Protein AF-A0A804MW35-F1 (afdb_monomer)

Mean predicted aligned error: 11.95 Å

Organism: Zea mays (NCBI:txid4577)

Solvent-accessible surface area (backbone atoms only — not comparable to full-atom values): 7023 Å² total; per-residue (Å²): 109,70,74,60,54,61,66,39,90,88,60,66,71,74,53,57,49,102,80,76,35,29,66,74,53,57,61,69,72,64,60,81,83,60,74,60,78,58,46,62,53,51,52,52,51,47,55,73,55,38,74,80,45,45,62,61,53,48,54,52,50,52,49,53,50,50,51,51,54,50,49,53,50,50,51,52,49,52,51,47,55,59,47,50,54,55,50,47,53,52,48,52,49,51,50,49,53,50,52,49,55,74,72,48,64,93,71,73,89,69,87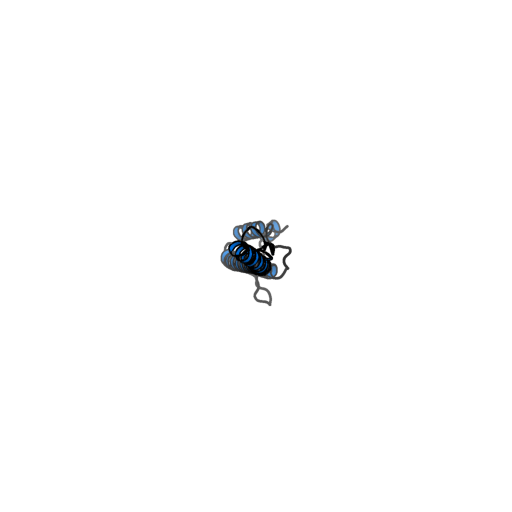,82,71,74,95,123

Sequence (116 aa):
MVRALLRHPDIDLTVINNRVNTAIWNMYNDGDEVKTINWNKIYLLIRNADRRAKNDIYNFREEIRNKVNYATRKDAKSLIQTYTTNTSLVAILLATITFAAAFTLPGGYSSDAGSE

Secondary structure (DSSP, 8-state):
-HHHHTT-TT--TT---TTS--HHHHTTSS-GGG-SHHHHHHHHHHHHH-STTHHHHHHHHHHHHHHHHHHHHHHHHHHHHHHHHHHHHHHHHHHHHHHHHHHS-SS-----S---

Foldseek 3Di:
DLLVLLQDPPDDQCDADPVRDGPLVVVVVPDPVCQDDVLVVNLVSNVVRDVVCVVVSVVSVVVSVVVVVVVVVVVVVVVCVVVVVVVVVVVVVVVVVVVCVVPPPPPDDPPPDDDD

pLDDT: mean 79.36, std 11.83, range [39.66, 94.5]

InterPro domains:
  IPR026961 PGG domain [PF13962] (81-112)

Structure (mmCIF, N/CA/C/O backbone):
data_AF-A0A804MW35-F1
#
_entry.id   AF-A0A804MW35-F1
#
loop_
_atom_site.group_PDB
_atom_site.id
_atom_site.type_symbol
_atom_site.label_atom_id
_atom_site.label_alt_id
_atom_site.label_comp_id
_atom_site.label_asym_id
_atom_site.label_entity_id
_atom_site.label_seq_id
_atom_site.pdbx_PDB_ins_code
_atom_site.Cartn_x
_atom_site.Cartn_y
_atom_site.Cartn_z
_atom_site.occupancy
_atom_site.B_iso_or_equiv
_atom_site.auth_seq_id
_atom_site.auth_comp_id
_atom_site.auth_asym_id
_atom_site.auth_atom_id
_atom_site.pdbx_PDB_model_num
ATOM 1 N N . MET A 1 1 ? 11.583 16.945 -16.522 1.00 78.12 1 MET A N 1
ATOM 2 C CA . MET A 1 1 ? 1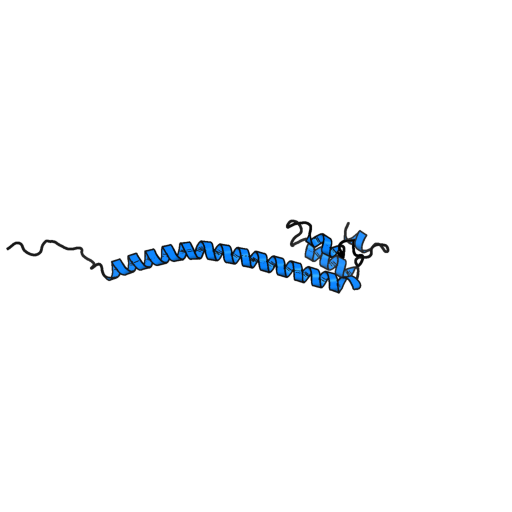2.491 15.780 -16.552 1.00 78.12 1 MET A CA 1
ATOM 3 C C . MET A 1 1 ? 11.848 14.545 -17.191 1.00 78.12 1 MET A C 1
ATOM 5 O O . MET A 1 1 ? 12.256 14.208 -18.290 1.00 78.12 1 MET A O 1
ATOM 9 N N . VAL A 1 2 ? 10.794 13.939 -16.618 1.00 77.69 2 VAL A N 1
ATOM 10 C CA . VAL A 1 2 ? 10.186 12.679 -17.130 1.00 77.69 2 VAL A CA 1
ATOM 11 C C . VAL A 1 2 ? 9.830 12.711 -18.624 1.00 77.69 2 VAL A C 1
ATOM 13 O O . VAL A 1 2 ? 10.249 11.838 -19.366 1.00 77.69 2 VAL A O 1
ATOM 16 N N . ARG A 1 3 ? 9.135 13.749 -19.113 1.00 80.19 3 ARG A N 1
ATOM 17 C CA . ARG A 1 3 ? 8.781 13.861 -20.545 1.00 80.19 3 ARG A CA 1
ATOM 18 C C . ARG A 1 3 ? 9.997 13.872 -21.486 1.00 80.19 3 ARG A C 1
ATOM 20 O O . ARG A 1 3 ? 9.862 13.432 -22.619 1.00 80.19 3 ARG A O 1
ATOM 27 N N . ALA A 1 4 ? 11.136 14.408 -21.043 1.00 83.94 4 ALA A N 1
ATOM 28 C CA . ALA A 1 4 ? 12.360 14.425 -21.841 1.00 83.94 4 ALA A CA 1
ATOM 29 C C . ALA A 1 4 ? 12.996 13.029 -21.887 1.00 83.94 4 ALA A C 1
ATOM 31 O O . ALA A 1 4 ? 13.345 12.570 -22.967 1.00 83.94 4 ALA A O 1
ATOM 32 N N . LEU A 1 5 ? 13.036 12.327 -20.747 1.00 84.06 5 LEU A N 1
ATOM 33 C CA . LEU A 1 5 ? 13.496 10.935 -20.674 1.00 84.06 5 LEU A CA 1
ATOM 34 C C . LEU A 1 5 ? 12.645 10.018 -21.561 1.00 84.06 5 LEU A C 1
ATOM 36 O O . LEU A 1 5 ? 13.181 9.280 -22.371 1.00 84.06 5 LEU A O 1
ATOM 40 N N . LEU A 1 6 ? 11.316 10.142 -21.497 1.00 83.44 6 LEU A N 1
ATOM 41 C CA . LEU A 1 6 ? 10.389 9.335 -22.304 1.00 83.44 6 LEU A CA 1
ATOM 42 C C . LEU A 1 6 ? 10.482 9.575 -23.820 1.00 83.44 6 LEU A C 1
ATOM 44 O O . LEU A 1 6 ? 9.863 8.847 -24.586 1.00 83.44 6 LEU A O 1
ATOM 48 N N . ARG A 1 7 ? 11.180 10.626 -24.260 1.00 83.44 7 ARG A N 1
ATOM 49 C CA . ARG A 1 7 ? 11.372 10.956 -25.681 1.00 83.44 7 ARG A CA 1
ATOM 50 C C . ARG A 1 7 ? 12.762 10.597 -26.194 1.00 83.44 7 ARG A C 1
ATOM 52 O O . ARG A 1 7 ? 13.024 10.800 -27.376 1.00 83.44 7 ARG A O 1
ATOM 59 N N . HIS A 1 8 ? 13.651 10.134 -25.322 1.00 86.94 8 HIS A N 1
ATOM 60 C CA . HIS A 1 8 ? 15.005 9.779 -25.708 1.00 86.94 8 HIS A CA 1
ATOM 61 C C . HIS A 1 8 ? 14.994 8.419 -26.429 1.00 86.94 8 HIS A C 1
ATOM 63 O O . HIS A 1 8 ? 14.375 7.490 -25.912 1.00 86.94 8 HIS A O 1
ATOM 69 N N . PRO A 1 9 ? 15.648 8.281 -27.598 1.00 84.56 9 PRO A N 1
ATOM 70 C CA . PRO A 1 9 ? 15.576 7.066 -28.418 1.00 84.56 9 PRO A CA 1
ATOM 71 C C . PRO A 1 9 ? 16.093 5.814 -27.697 1.00 84.56 9 PRO A C 1
ATOM 73 O O . PRO A 1 9 ? 15.583 4.725 -27.932 1.00 84.56 9 PRO A O 1
ATOM 76 N N . ASP A 1 10 ? 17.044 5.985 -26.778 1.00 88.69 10 ASP A N 1
ATOM 77 C CA . ASP A 1 10 ? 17.652 4.876 -26.030 1.00 88.69 10 ASP A CA 1
ATOM 78 C C . ASP A 1 10 ? 16.834 4.424 -24.807 1.00 88.69 10 ASP A C 1
ATOM 80 O O . ASP A 1 10 ? 17.246 3.522 -24.079 1.00 88.69 10 ASP A O 1
ATOM 84 N N . ILE A 1 11 ? 15.693 5.063 -24.529 1.00 86.12 11 ILE A N 1
ATOM 85 C CA . ILE A 1 11 ? 14.852 4.713 -23.382 1.00 86.12 11 ILE A CA 1
ATOM 86 C C . ILE A 1 11 ? 13.778 3.723 -23.818 1.00 86.12 11 ILE A C 1
ATOM 88 O O . ILE A 1 11 ? 12.809 4.080 -24.486 1.00 86.12 11 ILE A O 1
ATOM 92 N N . ASP A 1 12 ? 13.927 2.478 -23.372 1.00 84.88 12 ASP A N 1
ATOM 93 C CA . ASP A 1 12 ? 12.931 1.428 -23.552 1.00 84.88 12 ASP A CA 1
ATOM 94 C C . ASP A 1 12 ? 12.146 1.197 -22.251 1.00 84.88 12 ASP A C 1
ATOM 96 O O . ASP A 1 12 ? 12.682 0.798 -21.216 1.00 84.88 12 ASP A O 1
ATOM 100 N N . LEU A 1 13 ? 10.841 1.466 -22.316 1.00 82.56 13 LEU A N 1
ATOM 101 C CA . LEU A 1 13 ? 9.907 1.347 -21.194 1.00 82.56 13 LEU A CA 1
ATOM 102 C C . LEU A 1 13 ? 9.502 -0.094 -20.879 1.00 82.56 13 LEU A C 1
ATOM 104 O O . LEU A 1 13 ? 8.898 -0.340 -19.834 1.00 82.56 13 LEU A O 1
ATOM 108 N N . THR A 1 14 ? 9.805 -1.023 -21.782 1.00 83.94 14 THR A N 1
ATOM 109 C CA . THR A 1 14 ? 9.454 -2.441 -21.670 1.00 83.94 14 THR A CA 1
ATOM 110 C C . THR A 1 14 ? 10.572 -3.280 -21.051 1.00 83.94 14 THR A C 1
ATOM 112 O O . THR A 1 14 ? 10.361 -4.453 -20.748 1.00 83.94 14 THR A O 1
ATOM 115 N N . VAL A 1 15 ? 11.746 -2.684 -20.803 1.00 86.69 15 VAL A N 1
ATOM 116 C CA . VAL A 1 15 ? 12.871 -3.359 -20.146 1.00 86.69 15 VAL A CA 1
ATOM 117 C C . VAL A 1 15 ? 12.479 -3.778 -18.734 1.00 86.69 15 VAL A C 1
ATOM 119 O O . VAL A 1 15 ? 12.039 -2.965 -17.917 1.00 86.69 15 VAL A O 1
ATOM 122 N N . ILE A 1 16 ? 12.682 -5.063 -18.448 1.00 89.00 16 ILE A N 1
ATOM 123 C CA . ILE A 1 16 ? 12.485 -5.656 -17.129 1.00 89.00 16 ILE A CA 1
ATOM 124 C C . ILE A 1 16 ? 13.803 -5.695 -16.357 1.00 89.00 16 ILE A C 1
ATOM 126 O O . ILE A 1 16 ? 14.870 -5.945 -16.916 1.00 89.00 16 ILE A O 1
ATOM 130 N N . ASN A 1 17 ? 13.735 -5.455 -15.051 1.00 87.94 17 ASN A N 1
ATOM 131 C CA . ASN A 1 17 ? 14.871 -5.662 -14.157 1.00 87.94 17 ASN A CA 1
ATOM 132 C C . ASN A 1 17 ? 14.995 -7.139 -13.730 1.00 87.94 17 ASN A C 1
ATOM 134 O O . ASN A 1 17 ? 14.203 -7.999 -14.116 1.00 87.94 17 ASN A O 1
ATOM 138 N N . ASN A 1 18 ? 15.960 -7.433 -12.855 1.00 90.56 18 ASN A N 1
ATOM 139 C CA . ASN A 1 18 ? 16.167 -8.766 -12.273 1.00 90.56 18 ASN A CA 1
ATOM 140 C C . ASN A 1 18 ? 15.008 -9.276 -11.389 1.00 90.56 18 ASN A C 1
ATOM 142 O O . ASN A 1 18 ? 15.050 -10.415 -10.935 1.00 90.56 18 ASN A O 1
ATOM 146 N N . ARG A 1 19 ? 13.984 -8.450 -11.139 1.00 86.06 19 ARG A N 1
ATOM 147 C CA . ARG A 1 19 ? 12.741 -8.812 -10.441 1.00 86.06 19 ARG A CA 1
ATOM 148 C C . ARG A 1 19 ? 11.564 -9.003 -11.402 1.00 86.06 19 ARG A C 1
ATOM 150 O O . ARG A 1 19 ? 10.434 -9.082 -10.941 1.00 86.06 19 ARG A O 1
ATOM 157 N N . VAL A 1 20 ? 11.819 -9.055 -12.715 1.00 84.56 20 VAL A N 1
ATOM 158 C CA . VAL A 1 20 ? 10.790 -9.180 -13.766 1.00 84.56 20 VAL A CA 1
ATOM 159 C C . VAL A 1 20 ? 9.824 -7.980 -13.773 1.00 84.56 20 VAL A C 1
ATOM 161 O O . VAL A 1 20 ? 8.688 -8.067 -14.225 1.00 84.56 20 VAL A O 1
ATOM 164 N N . ASN A 1 21 ? 10.289 -6.822 -13.295 1.00 84.94 21 ASN A N 1
ATOM 165 C CA . ASN A 1 21 ? 9.496 -5.599 -13.220 1.00 84.94 21 ASN A CA 1
ATOM 166 C C . ASN A 1 21 ? 9.965 -4.585 -14.260 1.00 84.94 21 ASN A C 1
ATOM 168 O O . ASN A 1 21 ? 11.154 -4.261 -14.323 1.00 84.94 21 ASN A O 1
ATOM 172 N N . THR A 1 22 ? 9.020 -4.022 -15.013 1.00 85.69 22 THR A N 1
ATOM 173 C CA . THR A 1 22 ? 9.270 -2.819 -15.817 1.00 85.69 22 THR A CA 1
ATOM 174 C C . THR A 1 22 ? 9.404 -1.584 -14.923 1.00 85.69 22 THR A C 1
ATOM 176 O O . THR A 1 22 ? 9.091 -1.611 -13.726 1.00 85.69 22 THR A O 1
ATOM 179 N N . ALA A 1 23 ? 9.847 -0.460 -15.494 1.00 81.38 23 ALA A N 1
ATOM 180 C CA . ALA A 1 23 ? 9.9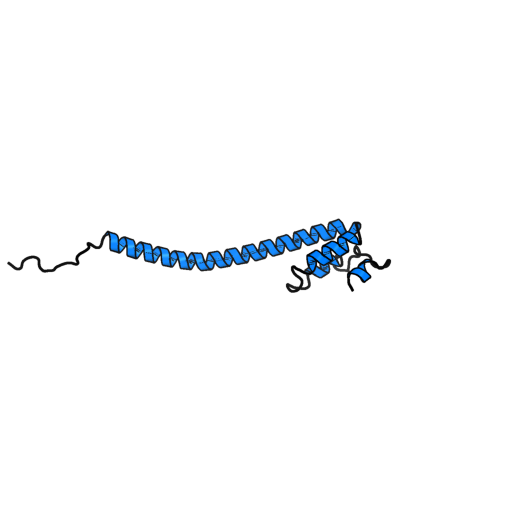69 0.806 -14.765 1.00 81.38 23 ALA A CA 1
ATOM 181 C C . ALA A 1 23 ? 8.653 1.226 -14.076 1.00 81.38 23 ALA A C 1
ATOM 183 O O . ALA A 1 23 ? 8.677 1.747 -12.961 1.00 81.38 23 ALA A O 1
ATOM 184 N N . ILE A 1 24 ? 7.512 0.932 -14.708 1.00 79.56 24 ILE A N 1
ATOM 185 C CA . ILE A 1 24 ? 6.170 1.215 -14.183 1.00 79.56 24 ILE A CA 1
ATOM 186 C C . ILE A 1 24 ? 5.889 0.413 -12.903 1.00 79.56 24 ILE A C 1
ATOM 188 O O . ILE A 1 24 ? 5.262 0.927 -11.984 1.00 79.56 24 ILE A O 1
ATOM 192 N N . TRP A 1 25 ? 6.390 -0.817 -12.796 1.00 81.50 25 TRP A N 1
ATOM 193 C CA . TRP A 1 25 ? 6.177 -1.668 -11.623 1.00 81.50 25 TRP A CA 1
ATOM 194 C C . TRP A 1 25 ? 7.084 -1.323 -10.443 1.00 81.50 25 TRP A C 1
ATOM 196 O O . TRP A 1 25 ? 6.669 -1.455 -9.297 1.00 81.50 25 TRP A O 1
ATOM 206 N N . ASN A 1 26 ? 8.298 -0.815 -10.671 1.00 78.94 26 ASN A N 1
ATOM 207 C CA . ASN A 1 26 ? 9.155 -0.350 -9.563 1.00 78.94 26 ASN A CA 1
ATOM 208 C C . ASN A 1 26 ? 8.512 0.804 -8.787 1.00 78.94 26 ASN A C 1
ATOM 210 O O . ASN A 1 26 ? 8.626 0.917 -7.572 1.00 78.94 26 ASN A O 1
ATOM 214 N N . MET A 1 27 ? 7.745 1.582 -9.526 1.00 72.12 27 MET A N 1
ATOM 215 C CA . MET A 1 27 ? 6.900 2.672 -9.102 1.00 72.12 27 MET A CA 1
ATOM 216 C C . MET A 1 27 ? 5.762 2.238 -8.144 1.00 72.12 27 MET A C 1
ATOM 218 O O . MET A 1 27 ? 5.294 3.041 -7.341 1.00 72.12 27 MET A O 1
ATOM 222 N N . TYR A 1 28 ? 5.361 0.959 -8.164 1.00 69.56 28 TYR A N 1
ATOM 223 C CA . TYR A 1 28 ? 4.425 0.365 -7.197 1.00 69.56 28 TYR A CA 1
ATOM 224 C C . TYR A 1 28 ? 5.006 0.260 -5.780 1.00 69.56 28 TYR A C 1
ATOM 226 O O . TYR A 1 28 ? 4.277 0.362 -4.789 1.00 69.56 28 TYR A O 1
ATOM 234 N N . ASN A 1 29 ? 6.313 -0.004 -5.699 1.00 66.06 29 ASN A N 1
ATOM 235 C CA . ASN A 1 29 ? 7.000 -0.340 -4.455 1.00 66.06 29 ASN A CA 1
ATOM 236 C C . ASN A 1 29 ? 7.408 0.902 -3.653 1.00 66.06 29 ASN A C 1
ATOM 238 O O . ASN A 1 29 ? 7.736 0.774 -2.477 1.00 66.06 29 ASN A O 1
ATOM 242 N N . ASP A 1 30 ? 7.351 2.088 -4.261 1.00 64.00 30 ASP A N 1
ATOM 243 C CA . ASP A 1 30 ? 7.915 3.334 -3.725 1.00 64.00 30 ASP A CA 1
ATOM 244 C C . ASP A 1 30 ? 6.985 4.073 -2.734 1.00 64.00 30 ASP A C 1
ATOM 246 O O . ASP A 1 30 ? 6.935 5.297 -2.670 1.00 64.00 30 ASP A O 1
ATOM 250 N N . GLY A 1 31 ? 6.220 3.319 -1.940 1.00 58.88 31 GLY A N 1
ATOM 251 C CA . GLY A 1 31 ? 5.440 3.865 -0.825 1.00 58.88 31 GLY A CA 1
ATOM 252 C C . GLY A 1 31 ? 4.171 4.646 -1.204 1.00 58.88 31 GLY A C 1
ATOM 253 O O . GLY A 1 31 ? 3.783 4.793 -2.364 1.00 58.88 31 GLY A O 1
ATOM 254 N N . ASP A 1 32 ? 3.442 5.092 -0.177 1.00 60.41 32 ASP A N 1
ATOM 255 C CA . ASP A 1 32 ? 2.156 5.795 -0.304 1.00 60.41 32 ASP A CA 1
ATOM 256 C C . ASP A 1 32 ? 2.272 7.223 -0.870 1.00 60.41 32 ASP A C 1
ATOM 258 O O . ASP A 1 32 ? 1.272 7.804 -1.292 1.00 60.41 32 ASP A O 1
ATOM 262 N N . GLU A 1 33 ? 3.482 7.776 -0.959 1.00 54.75 33 GLU A N 1
ATOM 263 C CA . GLU A 1 33 ? 3.712 9.201 -1.229 1.00 54.75 33 GLU A CA 1
ATOM 264 C C . GLU A 1 33 ? 3.415 9.629 -2.675 1.00 54.75 33 GLU A C 1
ATOM 266 O O . GLU A 1 33 ? 3.100 10.787 -2.943 1.00 54.75 33 GLU A O 1
ATOM 271 N N . VAL A 1 34 ? 3.432 8.704 -3.636 1.00 54.91 34 VAL A N 1
ATOM 272 C CA . VAL A 1 34 ? 3.328 9.061 -5.064 1.00 54.91 34 VAL A CA 1
ATOM 273 C C . VAL A 1 34 ? 1.857 9.216 -5.531 1.00 54.91 34 VAL A C 1
ATOM 275 O O . VAL A 1 34 ? 1.585 9.589 -6.673 1.00 54.91 34 VAL A O 1
ATOM 278 N N . LYS A 1 35 ? 0.864 8.920 -4.677 1.00 59.00 35 LYS A N 1
ATOM 279 C CA . LYS A 1 35 ? -0.302 8.099 -5.068 1.00 59.00 35 LYS A CA 1
ATOM 280 C C . LYS A 1 35 ? -1.491 8.645 -5.855 1.00 59.00 35 LYS A C 1
ATOM 282 O O . LYS A 1 35 ? -2.260 7.804 -6.308 1.00 59.00 35 LYS A O 1
ATOM 287 N N . THR A 1 36 ? -1.649 9.925 -6.193 1.00 60.75 36 THR A N 1
ATOM 288 C CA . THR A 1 36 ? -2.829 10.288 -7.029 1.00 60.75 36 THR A CA 1
ATOM 289 C C . THR A 1 36 ? -2.605 11.351 -8.096 1.00 60.75 36 THR A C 1
ATOM 291 O O . THR A 1 36 ? -2.937 11.114 -9.259 1.00 60.75 36 THR A O 1
ATOM 294 N N . ILE A 1 37 ? -2.013 12.500 -7.770 1.00 59.53 37 ILE A N 1
ATOM 295 C CA . ILE A 1 37 ? -1.959 13.624 -8.726 1.00 59.53 37 ILE A CA 1
ATOM 296 C C . ILE A 1 37 ? -0.883 13.415 -9.807 1.00 59.53 37 ILE A C 1
ATOM 298 O O . ILE A 1 37 ? -1.107 13.728 -10.979 1.00 59.53 37 ILE A O 1
ATOM 302 N N . ASN A 1 38 ? 0.269 12.832 -9.460 1.00 75.31 38 ASN A N 1
ATOM 303 C CA . ASN A 1 38 ? 1.359 12.638 -10.423 1.00 75.31 38 ASN A CA 1
ATOM 304 C C . ASN A 1 38 ? 1.126 11.426 -11.352 1.00 75.31 38 ASN A C 1
ATOM 306 O O . ASN A 1 38 ? 1.563 11.435 -12.503 1.00 75.31 38 ASN A O 1
ATOM 310 N N . TRP A 1 39 ? 0.363 10.414 -10.919 1.00 74.12 39 TRP A N 1
ATOM 311 C CA . TRP A 1 39 ? 0.130 9.196 -11.708 1.00 74.12 39 TRP A CA 1
ATOM 312 C C . TRP A 1 39 ? -0.653 9.423 -12.979 1.00 74.12 39 TRP A C 1
ATOM 314 O O . TRP A 1 39 ? -0.257 8.913 -14.018 1.00 74.12 39 TRP A O 1
ATOM 324 N N . ASN A 1 40 ? -1.727 10.210 -12.930 1.00 76.50 40 ASN A N 1
ATOM 325 C CA . ASN A 1 40 ? -2.504 10.501 -14.134 1.00 76.50 40 ASN A CA 1
ATOM 326 C C . ASN A 1 40 ? -1.628 11.197 -15.184 1.00 76.50 40 ASN A C 1
ATOM 328 O O . ASN A 1 40 ? -1.711 10.894 -16.374 1.00 76.50 40 ASN A O 1
ATOM 332 N N . LYS A 1 41 ? -0.720 12.072 -14.738 1.00 81.69 41 LYS A N 1
ATOM 333 C CA . LYS A 1 41 ? 0.253 12.732 -15.607 1.00 81.69 41 LYS A CA 1
ATOM 334 C C . LYS A 1 41 ? 1.261 11.739 -16.185 1.00 81.69 41 LYS A C 1
ATOM 336 O O . LYS A 1 41 ? 1.490 11.758 -17.391 1.00 81.69 41 LYS A O 1
ATOM 341 N N . ILE A 1 42 ? 1.847 10.870 -15.363 1.00 78.56 42 ILE A N 1
ATOM 342 C CA . ILE A 1 42 ? 2.831 9.872 -15.809 1.00 78.56 42 ILE A CA 1
ATOM 343 C C . ILE A 1 42 ? 2.178 8.842 -16.740 1.00 78.56 42 ILE A C 1
ATOM 345 O O . ILE A 1 42 ? 2.706 8.596 -17.819 1.00 78.56 42 ILE A O 1
ATOM 349 N N . TYR A 1 43 ? 0.985 8.347 -16.404 1.00 78.12 43 TYR A N 1
ATOM 350 C CA . TYR A 1 43 ? 0.152 7.491 -17.252 1.00 78.12 43 TYR A CA 1
ATOM 351 C C . TYR A 1 43 ? -0.031 8.096 -18.645 1.00 78.12 43 TYR A C 1
ATOM 353 O O . TYR A 1 43 ? 0.2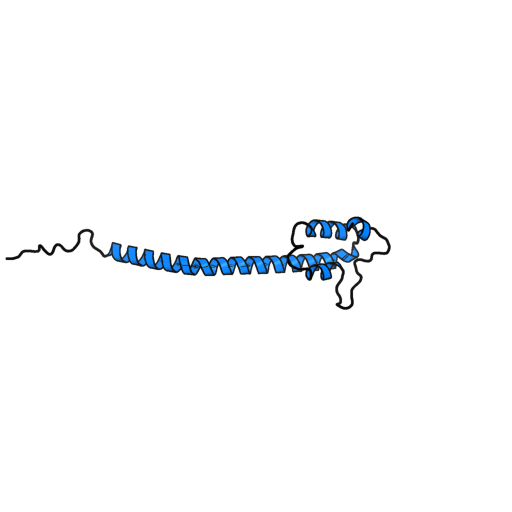44 7.438 -19.648 1.00 78.12 43 TYR A O 1
ATOM 361 N N . LEU A 1 44 ? -0.454 9.365 -18.718 1.00 82.38 44 LEU A N 1
ATOM 362 C CA . LEU A 1 44 ? -0.657 10.050 -19.993 1.00 82.38 44 LEU A CA 1
ATOM 363 C C . LEU A 1 44 ? 0.654 10.221 -20.763 1.00 82.38 44 LEU A C 1
ATOM 365 O O . LEU A 1 44 ? 0.677 10.026 -21.976 1.00 82.38 44 LEU A O 1
ATOM 369 N N . LEU A 1 45 ? 1.748 10.565 -20.080 1.00 84.81 45 LEU A N 1
ATOM 370 C CA . LEU A 1 45 ? 3.051 10.733 -20.716 1.00 84.81 45 LEU A CA 1
ATOM 371 C C . LEU A 1 45 ? 3.584 9.420 -21.304 1.00 84.81 45 LEU A C 1
ATOM 373 O O . LEU A 1 45 ? 4.017 9.424 -22.451 1.00 84.81 45 LEU A O 1
ATOM 377 N N . ILE A 1 46 ? 3.523 8.316 -20.555 1.00 81.62 46 ILE A N 1
ATOM 378 C CA . ILE A 1 46 ? 4.008 7.003 -21.001 1.00 81.62 46 ILE A CA 1
ATOM 379 C C . ILE A 1 46 ? 3.107 6.454 -22.113 1.00 81.62 46 ILE A C 1
ATOM 381 O O . ILE A 1 46 ? 3.612 6.030 -23.149 1.00 81.62 46 ILE A O 1
ATOM 385 N N . ARG A 1 47 ? 1.776 6.547 -21.959 1.00 81.94 47 ARG A N 1
ATOM 386 C CA . ARG A 1 47 ? 0.809 6.137 -22.993 1.00 81.94 47 ARG A CA 1
ATOM 387 C C . ARG A 1 47 ? 1.053 6.845 -24.328 1.00 81.94 47 ARG A C 1
ATOM 389 O O . ARG A 1 47 ? 0.836 6.247 -25.378 1.00 81.94 47 ARG A O 1
ATOM 396 N N . ASN A 1 48 ? 1.472 8.108 -24.281 1.00 84.44 48 ASN A N 1
ATOM 397 C CA . ASN A 1 48 ? 1.785 8.897 -25.470 1.00 84.44 48 ASN A CA 1
ATOM 398 C C . ASN A 1 48 ? 3.200 8.639 -26.018 1.00 84.44 48 ASN A C 1
ATOM 400 O O . ASN A 1 48 ? 3.462 9.009 -27.158 1.00 84.44 48 ASN A O 1
ATOM 404 N N . ALA A 1 49 ? 4.105 8.068 -25.219 1.00 84.50 49 ALA A N 1
ATOM 405 C CA . ALA A 1 49 ? 5.495 7.824 -25.597 1.00 84.50 49 ALA A CA 1
ATOM 406 C C . ALA A 1 49 ? 5.701 6.448 -26.247 1.00 84.50 49 ALA A C 1
ATOM 408 O O . ALA A 1 49 ? 6.342 6.373 -27.290 1.00 84.50 49 ALA A O 1
ATOM 409 N N . ASP A 1 50 ? 5.132 5.375 -25.682 1.00 80.94 50 ASP A N 1
ATOM 410 C CA . ASP A 1 50 ? 5.285 4.019 -26.225 1.00 80.94 50 ASP A CA 1
ATOM 411 C C . ASP A 1 50 ? 3.967 3.233 -26.176 1.00 80.94 50 ASP A C 1
ATOM 413 O O . ASP A 1 50 ? 3.400 2.956 -25.115 1.00 80.94 50 ASP A O 1
ATOM 417 N N . ARG A 1 51 ? 3.485 2.820 -27.356 1.00 83.44 51 ARG A N 1
ATOM 418 C CA . ARG A 1 51 ? 2.274 1.998 -27.493 1.00 83.44 51 ARG A CA 1
ATOM 419 C C . ARG A 1 51 ? 2.461 0.596 -26.904 1.00 83.44 51 ARG A C 1
ATOM 421 O O . ARG A 1 51 ? 1.472 0.003 -26.475 1.00 83.44 51 ARG A O 1
ATOM 428 N N . ARG A 1 52 ? 3.687 0.063 -26.878 1.00 83.50 52 ARG A N 1
ATOM 429 C CA . ARG A 1 52 ? 4.004 -1.278 -26.351 1.00 83.50 52 ARG A CA 1
ATOM 430 C C . ARG A 1 52 ? 3.779 -1.356 -24.844 1.00 83.50 52 ARG A C 1
ATOM 432 O O . ARG A 1 52 ? 3.240 -2.347 -24.366 1.00 83.50 52 ARG A O 1
ATOM 439 N N . ALA A 1 53 ? 4.046 -0.267 -24.125 1.00 82.88 53 ALA A N 1
ATOM 440 C CA . ALA A 1 53 ? 3.815 -0.174 -22.686 1.00 82.88 53 ALA A CA 1
ATOM 441 C C . ALA A 1 53 ? 2.320 -0.164 -22.297 1.00 82.88 53 ALA A C 1
ATOM 443 O O . ALA A 1 53 ? 1.989 -0.271 -21.121 1.00 82.88 53 ALA A O 1
ATOM 444 N N . LYS A 1 54 ? 1.382 -0.053 -23.255 1.00 83.19 54 LYS A N 1
ATOM 445 C CA . LYS A 1 54 ? -0.061 0.085 -22.982 1.00 83.19 54 LYS A CA 1
ATOM 446 C C . LYS A 1 54 ? -0.613 -1.001 -22.051 1.00 83.19 54 LYS A C 1
ATOM 448 O O . LYS A 1 54 ? -1.418 -0.673 -21.180 1.00 83.19 54 LYS A O 1
ATOM 453 N N . ASN A 1 55 ? -0.214 -2.258 -22.247 1.00 84.81 55 ASN A N 1
ATOM 454 C CA . ASN A 1 55 ? -0.726 -3.381 -21.458 1.00 84.81 55 ASN A CA 1
ATOM 455 C C . ASN A 1 55 ? -0.197 -3.341 -20.020 1.00 84.81 55 ASN A C 1
ATOM 457 O O . ASN A 1 55 ? -0.994 -3.413 -19.089 1.00 84.81 55 ASN A O 1
ATOM 461 N N . ASP A 1 56 ? 1.107 -3.130 -19.835 1.00 82.81 56 ASP A N 1
ATOM 462 C CA . ASP A 1 56 ? 1.713 -3.017 -18.503 1.00 82.81 56 ASP A CA 1
ATOM 463 C C . ASP A 1 56 ? 1.142 -1.836 -17.725 1.00 82.81 56 ASP A C 1
ATOM 465 O O . ASP A 1 56 ? 0.782 -1.977 -16.560 1.00 82.81 56 ASP A O 1
ATOM 469 N N . ILE A 1 57 ? 0.969 -0.687 -18.385 1.00 83.19 57 ILE A N 1
ATOM 470 C CA . ILE A 1 57 ? 0.343 0.494 -17.783 1.00 83.19 57 ILE A CA 1
ATOM 471 C C . ILE A 1 57 ? -1.103 0.194 -17.363 1.00 83.19 57 ILE A C 1
ATOM 473 O O . ILE A 1 57 ? -1.541 0.647 -16.305 1.00 83.19 57 ILE A O 1
ATOM 477 N N . TYR A 1 58 ? -1.871 -0.519 -18.194 1.00 84.44 58 TYR A N 1
ATOM 478 C CA . TYR A 1 58 ? -3.248 -0.893 -17.870 1.00 84.44 58 TYR A CA 1
ATOM 479 C C . TYR A 1 58 ? -3.297 -1.827 -16.657 1.00 84.44 58 TYR A C 1
ATOM 481 O O . TYR A 1 58 ? -4.011 -1.531 -15.702 1.00 84.44 58 TYR A O 1
ATOM 489 N N . ASN A 1 59 ? -2.493 -2.892 -16.663 1.00 86.88 59 ASN A N 1
ATOM 490 C CA . ASN A 1 59 ? -2.414 -3.853 -15.562 1.00 86.88 59 ASN A CA 1
ATOM 491 C C . ASN A 1 59 ? -1.997 -3.168 -14.255 1.00 86.88 59 ASN A C 1
ATOM 493 O O . ASN A 1 59 ? -2.652 -3.329 -13.229 1.00 86.88 59 ASN A O 1
ATOM 497 N N . PHE A 1 60 ? -0.970 -2.322 -14.317 1.00 83.25 60 PHE A N 1
ATOM 498 C CA . PHE A 1 60 ? -0.509 -1.523 -13.188 1.00 83.25 60 PHE A CA 1
ATOM 499 C C . PHE A 1 60 ? -1.588 -0.569 -12.656 1.00 83.25 60 PHE A C 1
ATOM 501 O O . PHE A 1 60 ? -1.792 -0.459 -11.446 1.00 83.25 60 PHE A O 1
ATOM 508 N N . ARG A 1 61 ? -2.324 0.109 -13.549 1.00 83.81 61 ARG A N 1
ATOM 509 C CA . ARG A 1 61 ? -3.443 0.983 -13.165 1.00 83.81 61 ARG A CA 1
ATOM 510 C C . ARG A 1 61 ? -4.534 0.202 -12.439 1.00 83.81 61 ARG A C 1
ATOM 512 O O . ARG A 1 61 ? -5.042 0.691 -11.430 1.00 83.81 61 ARG A O 1
ATOM 519 N N . GLU A 1 62 ? -4.909 -0.966 -12.950 1.00 87.12 62 GLU A N 1
ATOM 520 C CA . GLU A 1 62 ? -5.921 -1.812 -12.317 1.00 87.12 62 GLU A CA 1
ATOM 521 C C . GLU A 1 62 ? -5.445 -2.327 -10.952 1.00 87.12 62 GLU A C 1
ATOM 523 O O . GLU A 1 62 ? -6.224 -2.329 -9.999 1.00 87.12 62 GLU A O 1
ATOM 528 N N . GLU A 1 63 ? -4.161 -2.655 -10.794 1.00 85.12 63 GLU A N 1
ATOM 529 C CA . GLU A 1 63 ? -3.612 -3.041 -9.492 1.00 85.12 63 GLU A CA 1
ATOM 530 C C . GLU A 1 63 ? -3.635 -1.890 -8.477 1.00 85.12 63 GLU A C 1
ATOM 532 O O . GLU A 1 63 ? -4.113 -2.068 -7.352 1.00 85.12 63 GLU A O 1
ATOM 537 N N . ILE A 1 64 ? -3.198 -0.687 -8.870 1.00 80.75 64 ILE A N 1
ATOM 538 C CA . ILE A 1 64 ? -3.313 0.508 -8.019 1.00 80.75 64 ILE A CA 1
ATOM 539 C C . ILE A 1 64 ? -4.771 0.740 -7.631 1.00 80.75 64 ILE A C 1
ATOM 541 O O . ILE A 1 64 ? -5.070 0.966 -6.458 1.00 80.75 64 ILE A O 1
ATOM 545 N N . ARG A 1 65 ? -5.687 0.667 -8.601 1.00 84.25 65 ARG A N 1
ATOM 546 C CA . ARG A 1 65 ? -7.120 0.853 -8.369 1.00 84.25 65 AR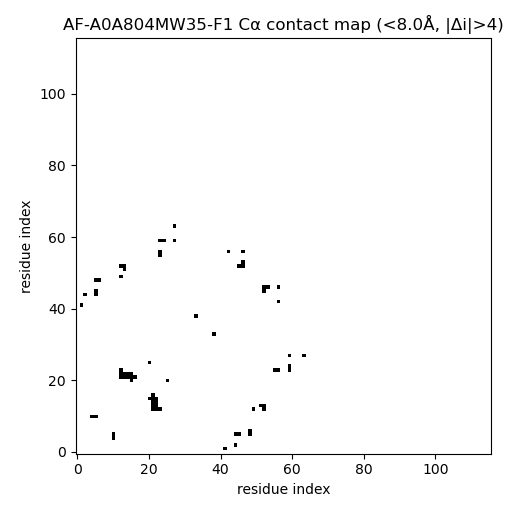G A CA 1
ATOM 547 C C . ARG A 1 65 ? -7.651 -0.162 -7.360 1.00 84.25 65 ARG A C 1
ATOM 549 O O . ARG A 1 65 ? -8.355 0.226 -6.431 1.00 84.25 65 ARG A O 1
ATOM 556 N N . ASN A 1 66 ? -7.286 -1.432 -7.500 1.00 88.25 66 ASN A N 1
ATOM 557 C CA . ASN A 1 66 ? -7.684 -2.489 -6.575 1.00 88.25 66 ASN A CA 1
ATOM 558 C C . ASN A 1 66 ? -7.122 -2.260 -5.168 1.00 88.25 66 ASN A C 1
ATOM 560 O O . ASN A 1 66 ? -7.854 -2.419 -4.193 1.00 88.25 66 ASN A O 1
ATOM 564 N N . LYS A 1 67 ? -5.865 -1.816 -5.048 1.00 84.25 67 LYS A N 1
ATOM 565 C CA . LYS A 1 67 ? -5.233 -1.491 -3.761 1.00 84.25 67 LYS A CA 1
ATOM 566 C C . LYS A 1 67 ? -5.910 -0.313 -3.064 1.00 84.25 67 LYS A C 1
ATOM 568 O O . LYS A 1 67 ? -6.194 -0.403 -1.872 1.00 84.25 67 LYS A O 1
ATOM 573 N N . VAL A 1 68 ? -6.210 0.757 -3.805 1.00 82.81 68 VAL A N 1
ATOM 574 C CA . VAL A 1 68 ? -6.956 1.916 -3.291 1.00 82.81 68 VAL A CA 1
ATOM 575 C C . VAL A 1 68 ? -8.350 1.484 -2.846 1.00 82.81 68 VAL A C 1
ATOM 577 O O .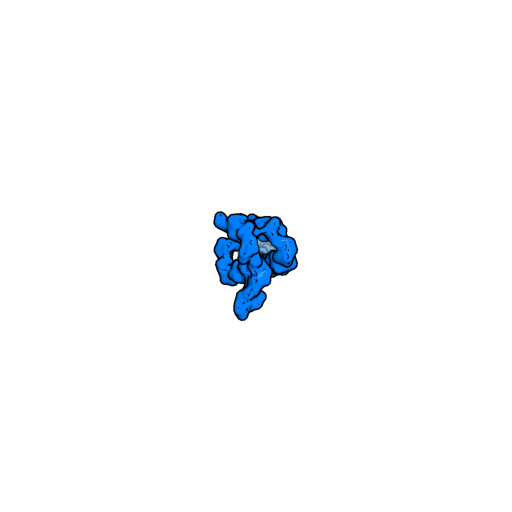 VAL A 1 68 ? -8.718 1.729 -1.703 1.00 82.81 68 VAL A O 1
ATOM 580 N N . ASN A 1 69 ? -9.089 0.756 -3.687 1.00 87.25 69 ASN A N 1
ATOM 581 C CA . ASN A 1 69 ? -10.418 0.247 -3.340 1.00 87.25 69 ASN A CA 1
ATOM 582 C C . ASN A 1 69 ? -10.390 -0.644 -2.088 1.00 87.25 69 ASN A C 1
ATOM 584 O O . ASN A 1 69 ? -11.274 -0.543 -1.239 1.00 87.25 69 ASN A O 1
ATOM 588 N N . TYR A 1 70 ? -9.382 -1.512 -1.961 1.00 88.81 70 TYR A N 1
ATOM 589 C CA . TYR A 1 70 ? -9.206 -2.371 -0.794 1.00 88.81 70 TYR A CA 1
ATOM 590 C C . TYR A 1 70 ? -8.931 -1.560 0.477 1.00 88.81 70 TYR A C 1
ATOM 592 O O . TYR A 1 70 ? -9.591 -1.794 1.489 1.00 88.81 70 TYR A O 1
ATOM 600 N N . ALA A 1 71 ? -8.012 -0.590 0.420 1.00 86.75 71 ALA A N 1
ATOM 601 C CA . ALA A 1 71 ? -7.708 0.299 1.539 1.00 86.75 71 ALA A CA 1
ATOM 602 C C . ALA A 1 71 ? -8.942 1.113 1.957 1.00 86.75 71 ALA A C 1
ATOM 604 O O . ALA A 1 71 ? -9.365 1.030 3.104 1.00 86.75 71 ALA A O 1
ATOM 605 N N . THR A 1 72 ? -9.612 1.774 1.007 1.00 86.56 72 THR A N 1
ATOM 606 C CA . THR A 1 72 ? -10.849 2.527 1.262 1.00 86.56 72 THR A CA 1
ATOM 607 C C . THR A 1 72 ? -11.941 1.647 1.869 1.00 86.56 72 THR A C 1
ATOM 609 O O . THR A 1 72 ? -12.607 2.053 2.819 1.00 86.56 72 THR A O 1
ATOM 612 N N . ARG A 1 73 ? -12.124 0.416 1.371 1.00 92.19 73 ARG A N 1
ATOM 613 C CA . ARG A 1 73 ? -13.098 -0.529 1.937 1.00 92.19 73 ARG A CA 1
ATOM 614 C C . ARG A 1 73 ? -12.720 -0.955 3.353 1.00 92.19 73 ARG A C 1
ATOM 616 O O . ARG A 1 73 ? -13.608 -1.104 4.191 1.00 92.19 73 ARG A O 1
ATOM 623 N N . LYS A 1 74 ? -11.431 -1.179 3.619 1.00 91.56 74 LYS A N 1
ATOM 624 C CA . LYS A 1 74 ? -10.918 -1.529 4.948 1.00 91.56 74 LYS A CA 1
ATOM 625 C C . LYS A 1 74 ? -11.150 -0.386 5.937 1.00 91.56 74 LYS A C 1
ATOM 627 O O . LYS A 1 74 ? -11.666 -0.646 7.022 1.00 91.56 74 LYS A O 1
ATOM 632 N N . ASP A 1 75 ? -10.860 0.847 5.540 1.00 90.25 75 ASP A N 1
ATOM 633 C CA . ASP A 1 75 ? -11.069 2.039 6.364 1.00 90.25 75 ASP A CA 1
ATOM 634 C C . ASP A 1 75 ? -12.556 2.272 6.632 1.00 90.25 75 ASP A C 1
ATOM 636 O O . ASP A 1 75 ? -12.958 2.411 7.785 1.00 90.25 75 ASP A O 1
ATOM 640 N N . ALA A 1 76 ? -13.401 2.198 5.597 1.00 90.75 76 ALA A N 1
ATOM 641 C CA . ALA A 1 76 ? -14.852 2.298 5.744 1.00 90.75 76 ALA A CA 1
ATOM 642 C C . ALA A 1 76 ? -15.408 1.211 6.677 1.00 90.75 76 ALA A C 1
ATOM 644 O O . ALA A 1 76 ? -16.231 1.499 7.543 1.00 90.75 76 ALA A O 1
ATOM 645 N N . LYS A 1 77 ? -14.934 -0.036 6.549 1.00 92.44 77 LYS A N 1
ATOM 646 C CA . LYS A 1 77 ? -15.323 -1.135 7.443 1.00 92.44 77 LYS A CA 1
ATOM 647 C C . LYS A 1 77 ? -14.889 -0.864 8.885 1.00 92.44 77 LYS A C 1
ATOM 649 O O . LYS A 1 77 ? -15.698 -1.065 9.784 1.00 92.44 77 LYS A O 1
ATOM 654 N N . SER A 1 78 ? -13.656 -0.408 9.102 1.00 90.94 78 SER A N 1
ATOM 655 C CA . SER A 1 78 ? -13.130 -0.061 10.430 1.00 90.94 78 SER A CA 1
ATOM 656 C C . SER A 1 78 ? -13.951 1.052 11.090 1.00 90.94 78 SER A C 1
ATOM 658 O O . SER A 1 78 ? -14.372 0.938 12.244 1.00 90.94 78 SER A O 1
ATOM 660 N N . LEU A 1 79 ? -14.264 2.097 10.319 1.00 89.75 79 LEU A N 1
ATOM 661 C CA . LEU A 1 79 ? -15.097 3.216 10.744 1.00 89.75 79 LEU A CA 1
ATOM 662 C C . LEU A 1 79 ? -16.500 2.739 11.140 1.00 89.75 79 LEU A C 1
ATOM 664 O O . LEU A 1 79 ? -16.964 3.015 12.245 1.00 89.75 79 LEU A O 1
ATOM 668 N N . ILE A 1 80 ? -17.148 1.955 10.272 1.00 86.94 80 ILE A N 1
ATOM 669 C CA . ILE A 1 80 ? -18.477 1.387 10.527 1.00 86.94 80 ILE A CA 1
ATOM 670 C C . ILE A 1 80 ? -18.451 0.477 11.752 1.00 86.94 80 ILE A C 1
ATOM 672 O O . ILE A 1 80 ? -19.353 0.571 12.570 1.00 86.94 80 ILE A O 1
ATOM 676 N N . GLN A 1 81 ? -17.445 -0.380 11.929 1.00 86.62 81 GLN A N 1
ATOM 677 C CA . GLN A 1 81 ? -17.350 -1.256 13.104 1.00 86.62 81 GLN A CA 1
ATOM 678 C C . GLN A 1 81 ? -17.212 -0.462 14.409 1.00 86.62 81 GLN A C 1
ATOM 680 O O . GLN A 1 81 ? -17.878 -0.779 15.400 1.00 86.62 81 GLN A O 1
ATOM 685 N N . THR A 1 82 ? -16.403 0.598 14.387 1.00 81.38 82 THR A N 1
ATOM 686 C CA . THR A 1 82 ? -16.188 1.481 15.540 1.00 81.38 82 THR A CA 1
ATOM 687 C C . THR A 1 82 ? -17.479 2.212 15.911 1.00 81.38 82 THR A C 1
ATOM 689 O O . THR A 1 82 ? -17.905 2.180 17.065 1.00 81.38 82 THR A O 1
ATOM 692 N N . TYR A 1 83 ? -18.160 2.816 14.931 1.00 75.19 83 TYR A N 1
ATOM 693 C CA . TYR A 1 83 ? -19.396 3.553 15.194 1.00 75.19 83 TYR A CA 1
ATOM 694 C C . TYR A 1 83 ? -20.604 2.652 15.435 1.00 75.19 83 TYR A C 1
ATOM 696 O O . TYR A 1 83 ? -21.389 2.964 16.315 1.00 75.19 83 TYR A O 1
ATOM 704 N N . THR A 1 84 ? -20.743 1.515 14.750 1.00 81.56 84 THR A N 1
ATOM 705 C CA . THR A 1 84 ? -21.879 0.590 14.944 1.00 81.56 84 THR A CA 1
ATOM 706 C C . THR A 1 84 ? -21.929 0.072 16.375 1.00 81.56 84 THR A C 1
ATOM 708 O O . THR A 1 84 ? -23.013 -0.020 16.943 1.00 81.56 84 THR A O 1
ATOM 711 N N . THR A 1 85 ? -20.777 -0.220 16.987 1.00 75.25 85 THR A N 1
ATOM 712 C CA . THR A 1 85 ? -20.716 -0.649 18.393 1.00 75.25 85 THR A CA 1
ATOM 713 C C . THR A 1 85 ? -21.238 0.452 19.316 1.00 75.25 85 THR A C 1
ATOM 715 O O . THR A 1 85 ? -22.135 0.215 20.124 1.00 75.25 85 THR A O 1
ATOM 718 N N . ASN A 1 86 ? -20.763 1.685 19.130 1.00 73.94 86 ASN A N 1
ATOM 719 C CA . ASN A 1 86 ? -21.187 2.827 19.941 1.00 73.94 86 ASN A CA 1
ATOM 720 C C . ASN A 1 86 ? -22.663 3.189 19.703 1.00 73.94 86 ASN A C 1
ATOM 722 O O . ASN A 1 86 ? -23.404 3.428 20.653 1.00 73.94 86 ASN A O 1
ATOM 726 N N . THR A 1 87 ? -23.121 3.171 18.450 1.00 80.56 87 THR A N 1
ATOM 727 C CA . THR A 1 87 ? -24.520 3.413 18.079 1.00 80.56 87 THR A CA 1
ATOM 728 C C . THR A 1 87 ? -25.435 2.326 18.629 1.00 80.56 87 THR A C 1
ATOM 730 O O . THR A 1 87 ? -26.520 2.651 19.095 1.00 80.56 87 THR A O 1
ATOM 733 N N . SER A 1 88 ? -25.007 1.059 18.645 1.00 82.56 88 SER A N 1
ATOM 734 C CA . SER A 1 88 ? -25.792 -0.034 19.232 1.00 82.56 88 SER A CA 1
ATOM 735 C C . SER A 1 88 ? -25.958 0.149 20.739 1.00 82.56 88 SER A C 1
ATOM 737 O O . SER A 1 88 ? -27.063 -0.019 21.240 1.00 82.56 88 SER A O 1
ATOM 739 N N . LEU A 1 89 ? -24.908 0.568 21.459 1.00 86.44 89 LEU A N 1
ATOM 740 C CA . LEU A 1 89 ? -25.008 0.884 22.890 1.00 86.44 89 LEU A CA 1
ATOM 741 C C . LEU A 1 89 ? -25.987 2.034 23.157 1.00 86.44 89 LEU A C 1
ATOM 743 O O . LEU A 1 89 ? -26.853 1.915 24.023 1.00 86.44 89 LEU A O 1
ATOM 747 N N . VAL A 1 90 ? -25.895 3.123 22.386 1.00 90.00 90 VAL A N 1
ATOM 748 C CA . VAL A 1 90 ? -26.829 4.258 22.493 1.00 90.00 90 VAL A CA 1
ATOM 749 C C . VAL A 1 90 ? -28.258 3.836 22.135 1.00 90.00 90 VAL A C 1
ATOM 751 O O . VAL A 1 90 ? -29.196 4.224 22.827 1.00 90.00 90 VAL A O 1
ATOM 754 N N . ALA A 1 91 ? -28.442 3.009 21.103 1.00 90.56 91 ALA A N 1
ATOM 755 C CA . ALA A 1 91 ? -29.749 2.494 20.703 1.00 90.56 91 ALA A CA 1
ATOM 756 C C . ALA A 1 91 ? -30.366 1.592 21.781 1.00 90.56 91 ALA A C 1
ATOM 758 O O . ALA A 1 91 ? -31.543 1.746 22.094 1.00 90.56 91 ALA A O 1
ATOM 759 N N . ILE A 1 92 ? -29.578 0.700 22.391 1.00 91.44 92 ILE A N 1
ATOM 760 C CA . ILE A 1 92 ? -30.009 -0.143 23.516 1.00 91.44 92 ILE A CA 1
ATOM 761 C C . ILE A 1 92 ? -30.416 0.728 24.708 1.00 91.44 92 ILE A C 1
ATOM 763 O O . ILE A 1 92 ? -31.468 0.497 25.307 1.00 91.44 92 ILE A O 1
ATOM 767 N N . LEU A 1 93 ? -29.623 1.751 25.039 1.00 94.50 93 LEU A N 1
ATOM 768 C CA . LEU A 1 93 ? -29.938 2.678 26.124 1.00 94.50 93 LEU A CA 1
ATOM 769 C C . LEU A 1 93 ? -31.247 3.435 25.855 1.00 94.50 93 LEU A C 1
ATOM 771 O O . LEU A 1 93 ? -32.125 3.454 26.714 1.00 94.50 93 LEU A O 1
ATOM 775 N N . LEU A 1 94 ? -31.418 3.996 24.653 1.00 93.38 94 LEU A N 1
ATOM 776 C CA . LEU A 1 94 ? -32.653 4.676 24.247 1.00 93.38 94 LEU A CA 1
ATOM 777 C C . LEU A 1 94 ? -33.859 3.731 24.262 1.00 93.38 94 LEU A C 1
ATOM 779 O O . LEU A 1 94 ? -34.916 4.117 24.758 1.00 93.38 94 LEU A O 1
ATOM 783 N N . ALA A 1 95 ? -33.710 2.498 23.772 1.00 94.19 95 ALA A N 1
ATOM 784 C CA . ALA A 1 95 ? -34.760 1.483 23.813 1.00 94.19 95 ALA A CA 1
ATOM 785 C C . ALA A 1 95 ? -35.156 1.143 25.257 1.00 94.19 95 ALA A C 1
ATOM 787 O O . ALA A 1 95 ? -36.342 1.038 25.551 1.00 94.19 95 ALA A O 1
ATOM 788 N N . THR A 1 96 ? -34.184 1.050 26.168 1.00 94.31 96 THR A N 1
ATOM 789 C CA . THR A 1 96 ? -34.416 0.777 27.595 1.00 94.31 96 THR A CA 1
ATOM 790 C C . THR A 1 96 ? -35.129 1.940 28.283 1.00 94.31 96 THR A C 1
ATOM 792 O O . THR A 1 96 ? -36.115 1.719 28.979 1.00 94.31 96 THR A O 1
ATOM 795 N N . ILE A 1 97 ? -34.678 3.182 28.056 1.00 90.75 97 ILE A N 1
ATOM 796 C CA . ILE A 1 97 ? -35.320 4.394 28.594 1.00 90.75 97 ILE A CA 1
ATOM 797 C C . ILE A 1 97 ? -36.750 4.524 28.056 1.00 90.75 97 ILE A C 1
ATOM 799 O O . ILE A 1 97 ? -37.671 4.783 28.824 1.00 90.75 97 ILE A O 1
ATOM 803 N N . THR A 1 98 ? -36.953 4.295 26.756 1.00 89.62 98 THR A N 1
ATOM 804 C CA . THR A 1 98 ? -38.279 4.353 26.118 1.00 89.62 98 THR A CA 1
ATOM 805 C C . THR A 1 98 ? -39.202 3.253 26.640 1.00 89.62 98 THR A C 1
ATOM 807 O O . THR A 1 98 ? -40.355 3.529 26.955 1.00 89.62 98 THR A O 1
ATOM 810 N N . PHE A 1 99 ? -38.704 2.020 26.782 1.00 89.69 99 PHE A N 1
ATOM 811 C CA . PHE A 1 99 ? -39.449 0.904 27.367 1.00 89.69 99 PHE A CA 1
ATOM 812 C C . PHE A 1 99 ? -39.849 1.201 28.816 1.00 89.69 99 PHE A C 1
ATOM 814 O O . PHE A 1 99 ? -41.015 1.054 29.172 1.00 89.69 99 PHE A O 1
ATOM 821 N N . ALA A 1 100 ? -38.911 1.688 29.635 1.00 87.50 100 ALA A N 1
ATOM 822 C CA . ALA A 1 100 ? -39.196 2.096 31.005 1.00 87.50 100 ALA A CA 1
ATOM 823 C C . ALA A 1 100 ? -40.256 3.205 31.040 1.00 87.50 100 ALA A C 1
ATOM 825 O O . ALA A 1 100 ? -41.214 3.093 31.795 1.00 87.50 100 ALA A O 1
ATOM 826 N N . ALA A 1 101 ? -40.143 4.228 30.189 1.00 84.81 101 ALA A N 1
ATOM 827 C CA . ALA A 1 101 ? -41.114 5.319 30.106 1.00 84.81 101 ALA A CA 1
ATOM 828 C C . ALA A 1 101 ? -42.506 4.862 29.633 1.00 84.81 101 ALA A C 1
ATOM 830 O O . ALA A 1 101 ? -43.504 5.403 30.094 1.00 84.81 101 ALA A O 1
ATOM 831 N N . ALA A 1 102 ? -42.591 3.861 28.751 1.00 83.44 102 ALA A N 1
ATOM 832 C CA . ALA A 1 102 ? -43.865 3.341 28.252 1.00 83.44 102 ALA A CA 1
ATOM 833 C C . ALA A 1 102 ? -44.689 2.615 29.331 1.00 83.44 102 ALA A C 1
ATOM 835 O O . ALA A 1 102 ? -45.917 2.638 29.277 1.00 83.44 102 ALA A O 1
ATOM 836 N N . PHE A 1 103 ? -44.028 1.983 30.306 1.00 80.44 103 PHE A N 1
ATOM 837 C CA . PHE A 1 103 ? -44.684 1.255 31.402 1.00 80.44 103 PHE A CA 1
ATOM 838 C C . PHE A 1 103 ? -44.598 1.970 32.760 1.00 80.44 103 PHE A C 1
ATOM 840 O O . PHE A 1 103 ? -45.272 1.570 33.708 1.00 80.44 103 PHE A O 1
ATOM 847 N N . THR A 1 104 ? -43.805 3.039 32.870 1.00 70.69 104 THR A N 1
ATOM 848 C CA . THR A 1 104 ? -43.797 3.917 34.044 1.00 70.69 104 THR A CA 1
ATOM 849 C C . THR A 1 104 ? -44.954 4.895 33.906 1.00 70.69 104 THR A C 1
ATOM 851 O O . THR A 1 104 ? -44.880 5.852 33.138 1.00 70.69 104 THR A O 1
ATOM 854 N N . LEU A 1 105 ? -46.039 4.630 34.637 1.00 63.41 105 LEU A N 1
ATOM 855 C CA . LEU A 1 105 ? -47.210 5.504 34.715 1.00 63.41 105 LEU A CA 1
ATOM 856 C C . LEU A 1 105 ? -46.780 6.966 34.974 1.00 63.41 105 LEU A C 1
ATOM 858 O O . LEU A 1 105 ? -45.986 7.210 35.890 1.00 63.41 105 LEU A 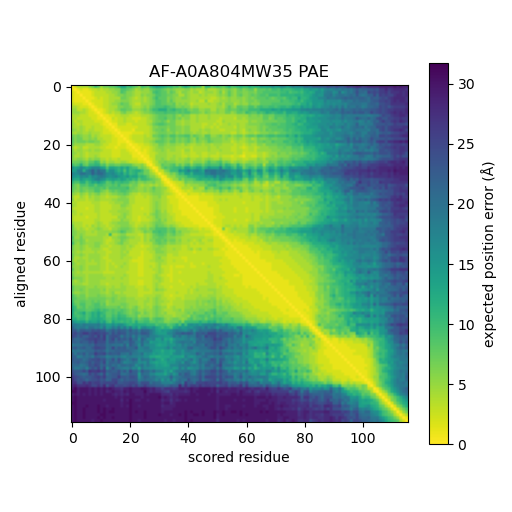O 1
ATOM 862 N N . PRO A 1 106 ? -47.280 7.952 34.204 1.00 64.88 106 PRO A N 1
ATOM 863 C CA . PRO A 1 106 ? -47.065 9.356 34.523 1.00 64.88 106 PRO A CA 1
ATOM 864 C C . PRO A 1 106 ? -47.817 9.679 35.820 1.00 64.88 106 PRO A C 1
ATOM 866 O O . PRO A 1 106 ? -49.043 9.673 35.851 1.00 64.88 106 PRO A O 1
ATOM 869 N N . GLY A 1 107 ? -47.072 9.934 36.895 1.00 59.22 107 GLY A N 1
ATOM 870 C CA . GLY A 1 107 ? -47.616 10.091 38.246 1.00 59.22 107 GLY A CA 1
ATOM 871 C C . GLY A 1 107 ? -47.114 8.965 39.140 1.00 59.22 107 GLY A C 1
ATOM 872 O O . GLY A 1 107 ? -47.679 7.877 39.156 1.00 59.22 107 GLY A O 1
ATOM 873 N N . GLY A 1 108 ? -46.002 9.215 39.838 1.00 56.34 108 GLY A N 1
ATOM 874 C CA . GLY A 1 108 ? -45.405 8.253 40.764 1.00 56.34 108 GLY A CA 1
ATOM 875 C C . GLY A 1 108 ? -46.394 7.766 41.826 1.00 56.34 108 GLY A C 1
ATOM 876 O O . GLY A 1 108 ? -47.396 8.427 42.090 1.00 56.34 108 GLY A O 1
ATOM 877 N N . TYR A 1 109 ? -46.089 6.616 42.438 1.00 51.06 109 TYR A N 1
ATOM 878 C CA . TYR A 1 109 ? -46.823 6.071 43.582 1.00 51.06 109 TYR A CA 1
ATOM 879 C C . TYR A 1 109 ? -47.060 7.166 44.631 1.00 51.06 109 TYR A C 1
ATOM 881 O O . TYR A 1 109 ? -46.160 7.514 45.394 1.00 51.06 109 TYR A O 1
ATOM 889 N N . SER A 1 110 ? -48.278 7.695 44.695 1.00 52.97 110 SER A N 1
ATOM 890 C CA . SER A 1 110 ? -48.776 8.332 45.900 1.00 52.97 110 SER A CA 1
ATOM 891 C C . SER A 1 110 ? -49.030 7.204 46.891 1.00 52.97 110 SER A C 1
ATOM 893 O O . SER A 1 110 ? -49.992 6.454 46.745 1.00 52.97 110 SER A O 1
ATOM 895 N N . SER A 1 111 ? -48.181 7.075 47.910 1.00 58.56 111 SER A N 1
ATOM 896 C CA . SER A 1 111 ? -48.461 6.232 49.082 1.00 58.56 111 SER A CA 1
ATOM 897 C C . SER A 1 111 ? -49.593 6.795 49.955 1.00 58.56 111 SER A C 1
ATOM 899 O O . SER A 1 111 ? -49.778 6.354 51.081 1.00 58.56 111 SER A O 1
ATOM 901 N N . ASP A 1 112 ? -50.344 7.766 49.440 1.00 57.16 112 ASP A N 1
ATOM 902 C CA . ASP A 1 112 ? -51.528 8.341 50.057 1.00 57.16 112 ASP A CA 1
ATOM 903 C C . ASP A 1 112 ? -52.772 7.607 49.536 1.00 57.16 112 ASP A C 1
ATOM 905 O O . ASP A 1 112 ? -53.617 8.146 48.826 1.00 57.16 112 ASP A O 1
ATOM 909 N N . ALA A 1 113 ? -52.821 6.303 49.802 1.00 58.94 113 ALA A N 1
ATOM 910 C CA . ALA A 1 113 ? -54.026 5.501 49.672 1.00 58.94 113 ALA A CA 1
ATOM 911 C C . ALA A 1 113 ? -54.495 5.176 51.092 1.00 58.94 113 ALA A C 1
ATOM 913 O O . ALA A 1 113 ? -54.112 4.154 51.648 1.00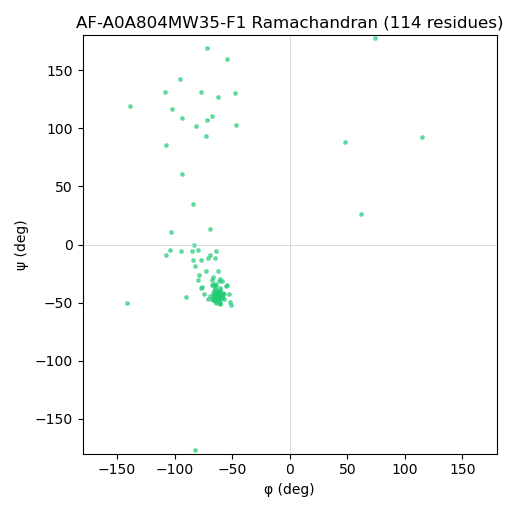 58.94 113 ALA A O 1
ATOM 914 N N . GLY A 1 114 ? -55.262 6.105 51.670 1.00 48.09 114 GLY A N 1
ATOM 915 C CA . GLY A 1 114 ? -56.196 5.885 52.776 1.00 48.09 114 GLY A CA 1
ATOM 916 C C . GLY A 1 114 ? -55.664 5.094 53.971 1.00 48.09 114 GLY A C 1
ATOM 917 O O . GLY A 1 114 ? -55.874 3.889 54.064 1.00 48.09 114 GLY A O 1
ATOM 918 N N . SE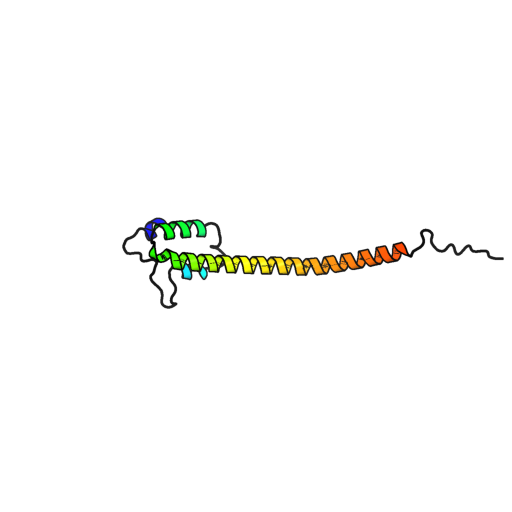R A 1 115 ? -55.064 5.795 54.932 1.00 47.81 115 SER A N 1
ATOM 919 C CA . SER A 1 115 ? -55.084 5.350 56.325 1.00 47.81 115 SER A CA 1
ATOM 920 C C . SER A 1 115 ? -56.495 5.560 56.897 1.00 47.81 115 SER A C 1
ATOM 922 O O . SER A 1 115 ? -56.804 6.655 57.370 1.00 47.81 115 SER A O 1
ATOM 924 N N . GLU A 1 116 ? -57.336 4.529 56.828 1.00 39.66 116 GLU A N 1
ATOM 925 C CA . GLU A 1 116 ? -58.402 4.273 57.812 1.00 39.66 116 GLU A CA 1
ATOM 926 C C . GLU A 1 116 ? -58.037 3.041 58.647 1.00 39.66 116 GLU A C 1
ATOM 928 O O . GLU A 1 116 ? -57.430 2.100 58.080 1.00 39.66 116 GLU A O 1
#

Radius of gyration: 31.29 Å; Cα contacts (8 Å, |Δi|>4): 36; chains: 1; bounding box: 76×25×86 Å